Protein AF-A0A552D7N1-F1 (afdb_monomer)

pLDDT: mean 88.83, std 10.21, range [41.78, 97.69]

Structure (mmCIF, N/CA/C/O backbone):
data_AF-A0A552D7N1-F1
#
_entry.id   AF-A0A552D7N1-F1
#
loop_
_atom_site.group_PDB
_atom_site.id
_atom_site.type_sy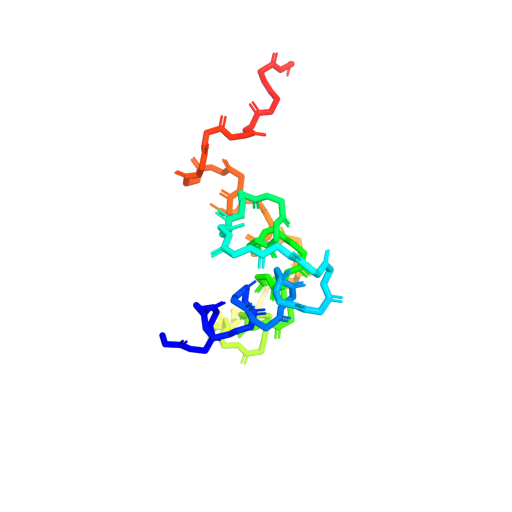mbol
_atom_site.label_atom_id
_atom_site.label_alt_id
_atom_site.label_comp_id
_atom_site.label_asym_id
_atom_site.label_entity_id
_atom_site.label_seq_id
_atom_site.pdbx_PDB_ins_code
_atom_site.Cartn_x
_atom_site.Cartn_y
_atom_site.Cartn_z
_atom_site.occupancy
_atom_site.B_iso_or_equiv
_atom_site.auth_seq_id
_atom_site.auth_comp_id
_atom_site.auth_asym_id
_atom_site.auth_atom_id
_atom_site.pdbx_PDB_model_num
ATOM 1 N N . ILE A 1 1 ? 2.912 -10.732 1.716 1.00 79.06 1 ILE A N 1
ATOM 2 C CA . ILE A 1 1 ? 3.303 -10.658 3.152 1.00 79.06 1 ILE A CA 1
ATOM 3 C C . ILE A 1 1 ? 3.773 -9.253 3.554 1.00 79.06 1 ILE A C 1
ATOM 5 O O . ILE A 1 1 ? 3.193 -8.707 4.483 1.00 79.06 1 ILE A O 1
ATOM 9 N N . VAL A 1 2 ? 4.757 -8.641 2.871 1.00 89.62 2 VAL A N 1
ATOM 10 C CA . VAL A 1 2 ? 5.311 -7.322 3.270 1.00 89.62 2 VAL A CA 1
ATOM 11 C C . VAL A 1 2 ? 4.292 -6.174 3.262 1.00 89.62 2 VAL A C 1
ATOM 13 O O . VAL A 1 2 ? 4.202 -5.457 4.250 1.00 89.62 2 VAL A O 1
ATOM 16 N N . THR A 1 3 ? 3.445 -6.072 2.234 1.00 92.31 3 THR A N 1
ATOM 17 C CA . THR A 1 3 ? 2.420 -5.018 2.125 1.00 92.31 3 THR A CA 1
ATOM 18 C C . THR A 1 3 ? 1.426 -5.041 3.287 1.00 92.31 3 THR A C 1
ATOM 20 O O . THR A 1 3 ? 1.100 -4.001 3.843 1.00 92.31 3 THR A O 1
ATOM 23 N N . ASN A 1 4 ? 0.992 -6.234 3.709 1.00 94.06 4 ASN A N 1
ATOM 24 C CA . ASN A 1 4 ? 0.052 -6.388 4.822 1.00 94.06 4 ASN A CA 1
ATOM 25 C C . ASN A 1 4 ? 0.670 -5.929 6.151 1.00 94.06 4 ASN A C 1
ATOM 27 O O . ASN A 1 4 ? 0.009 -5.293 6.962 1.00 94.06 4 ASN A O 1
ATOM 31 N N . ARG A 1 5 ? 1.956 -6.234 6.372 1.00 95.62 5 ARG A N 1
ATOM 32 C CA . ARG A 1 5 ? 2.672 -5.786 7.574 1.00 95.62 5 ARG A CA 1
ATOM 33 C C . ARG A 1 5 ? 2.865 -4.271 7.574 1.00 95.62 5 ARG A C 1
ATOM 35 O O . ARG A 1 5 ? 2.617 -3.651 8.597 1.00 95.62 5 ARG A O 1
ATOM 42 N N . ALA A 1 6 ? 3.239 -3.688 6.435 1.00 95.62 6 ALA A N 1
ATOM 43 C CA . ALA A 1 6 ? 3.401 -2.243 6.301 1.00 95.62 6 ALA A CA 1
ATOM 44 C C . ALA A 1 6 ? 2.079 -1.489 6.523 1.00 95.62 6 ALA A C 1
ATOM 46 O O . ALA A 1 6 ? 2.057 -0.519 7.271 1.00 95.62 6 ALA A O 1
ATOM 47 N N . ALA A 1 7 ? 0.971 -1.969 5.950 1.00 96.31 7 ALA A N 1
ATOM 48 C CA . ALA A 1 7 ? -0.339 -1.340 6.122 1.00 96.31 7 ALA A CA 1
ATOM 49 C C . ALA A 1 7 ? -0.831 -1.422 7.578 1.00 96.31 7 ALA A C 1
ATOM 51 O O . ALA A 1 7 ? -1.328 -0.439 8.119 1.00 96.31 7 ALA A O 1
ATOM 52 N N . LYS A 1 8 ? -0.626 -2.566 8.250 1.00 96.81 8 LYS A N 1
ATOM 53 C CA . LYS A 1 8 ? -0.919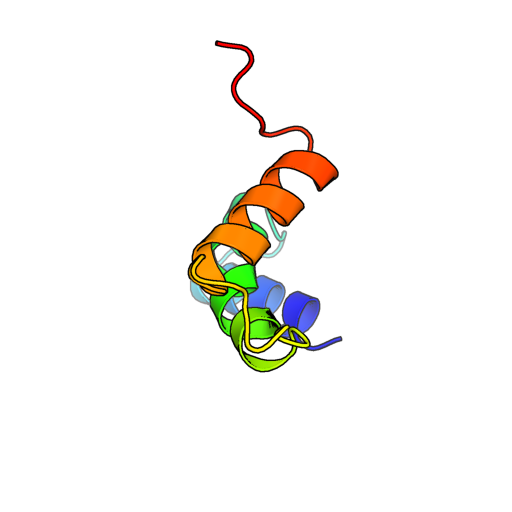 -2.711 9.686 1.00 96.81 8 LYS A CA 1
ATOM 54 C C . LYS A 1 8 ? -0.044 -1.811 10.555 1.00 96.81 8 LYS A C 1
ATOM 56 O O . LYS A 1 8 ? -0.550 -1.219 11.499 1.00 96.81 8 LYS A O 1
ATOM 61 N N . ALA A 1 9 ? 1.247 -1.704 10.240 1.00 96.94 9 ALA A N 1
ATOM 62 C CA . ALA A 1 9 ? 2.162 -0.823 10.958 1.00 96.94 9 ALA A CA 1
ATOM 63 C C . ALA A 1 9 ? 1.764 0.650 10.802 1.00 96.94 9 ALA A C 1
ATOM 65 O O . ALA A 1 9 ? 1.800 1.379 11.784 1.00 96.94 9 ALA A O 1
ATOM 66 N N . LEU A 1 10 ? 1.334 1.068 9.606 1.00 96.94 10 LEU A N 1
ATOM 67 C CA . LEU A 1 10 ? 0.840 2.423 9.366 1.00 96.94 10 LEU A CA 1
ATOM 68 C C . LEU A 1 10 ? -0.461 2.704 10.130 1.00 96.94 10 LEU A C 1
ATOM 70 O O . LEU A 1 10 ? -0.552 3.719 10.810 1.00 96.94 10 LEU A O 1
ATOM 74 N N . ALA A 1 11 ? -1.427 1.782 10.095 1.00 97.50 11 ALA A N 1
ATOM 75 C CA . ALA A 1 11 ? -2.659 1.926 10.868 1.00 97.50 11 ALA A CA 1
ATOM 76 C C . ALA A 1 11 ? -2.374 2.025 12.379 1.00 97.50 11 ALA A C 1
ATOM 78 O O . ALA A 1 11 ? -2.905 2.911 13.043 1.00 97.50 11 ALA A O 1
ATOM 79 N N . ALA A 1 12 ? -1.481 1.177 12.904 1.00 97.50 12 ALA A N 1
ATOM 80 C CA . ALA A 1 12 ? -1.075 1.209 14.308 1.00 97.50 12 ALA A CA 1
ATOM 81 C C . ALA A 1 12 ? -0.303 2.489 14.675 1.00 97.50 12 ALA A C 1
ATOM 83 O O . ALA A 1 12 ? -0.528 3.041 15.749 1.00 97.50 12 ALA A O 1
ATOM 84 N N . LEU A 1 13 ? 0.566 2.982 13.782 1.00 96.88 13 LEU A N 1
ATOM 85 C CA . LEU A 1 13 ? 1.269 4.259 13.942 1.00 96.88 13 LEU A CA 1
ATOM 86 C C . LEU A 1 13 ? 0.283 5.429 14.063 1.00 96.88 13 LEU A C 1
ATOM 88 O O . LEU A 1 13 ? 0.521 6.356 14.827 1.00 96.88 13 LEU A O 1
ATOM 92 N N . GLU A 1 14 ? -0.840 5.360 13.351 1.00 97.00 14 GLU A N 1
ATOM 93 C CA . GLU A 1 14 ? -1.918 6.353 13.403 1.00 97.00 14 GLU A CA 1
ATOM 94 C C . GLU A 1 14 ? -2.970 6.055 14.490 1.00 97.00 14 GLU A C 1
ATOM 96 O O . GLU A 1 14 ? -4.049 6.644 14.492 1.00 97.00 14 GLU A O 1
ATOM 101 N N . GLY A 1 15 ? -2.680 5.140 15.424 1.00 97.44 15 GLY A N 1
ATOM 102 C CA . GLY A 1 15 ? -3.552 4.820 16.560 1.00 97.44 15 GLY A CA 1
ATOM 103 C C . GLY A 1 15 ? -4.825 4.048 16.198 1.00 97.44 15 GLY A C 1
ATOM 104 O O . GLY A 1 15 ? -5.736 3.936 17.017 1.00 97.44 15 GLY A O 1
ATOM 105 N N . ARG A 1 16 ? -4.912 3.503 14.981 1.00 97.69 16 ARG A N 1
ATOM 106 C CA . ARG A 1 16 ? -6.060 2.731 14.492 1.00 97.69 16 ARG A CA 1
ATOM 107 C C . ARG A 1 16 ? -5.791 1.231 14.577 1.00 97.69 16 ARG A C 1
ATOM 109 O O . ARG A 1 16 ? -4.684 0.753 14.353 1.00 97.69 16 ARG A O 1
ATOM 116 N N . THR A 1 17 ? -6.843 0.459 14.838 1.00 97.00 17 THR A N 1
ATOM 117 C CA . THR A 1 17 ? -6.791 -1.017 14.876 1.00 97.00 17 THR A CA 1
ATOM 118 C C . THR A 1 17 ? -7.220 -1.668 13.562 1.00 97.00 17 THR A C 1
ATOM 120 O O . THR A 1 17 ? -6.960 -2.850 13.338 1.00 97.00 17 THR A O 1
ATOM 123 N N . THR A 1 18 ? -7.865 -0.899 12.682 1.00 96.81 18 THR A N 1
ATOM 124 C CA . THR A 1 18 ? -8.388 -1.369 11.398 1.00 96.81 18 THR A CA 1
ATOM 125 C C . THR A 1 18 ? -7.632 -0.704 10.256 1.00 96.81 18 THR A C 1
ATOM 127 O O . THR A 1 18 ? -7.526 0.522 10.193 1.00 96.81 18 THR A O 1
ATOM 130 N N . VAL A 1 19 ? -7.105 -1.535 9.356 1.00 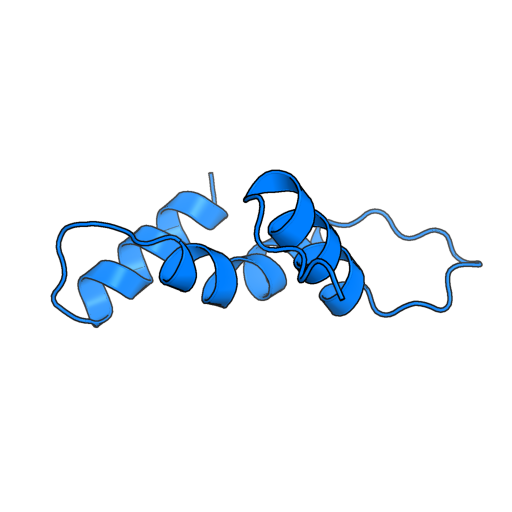96.88 19 VAL A N 1
ATOM 131 C CA . VAL A 1 19 ? -6.442 -1.092 8.126 1.00 96.88 19 VAL A CA 1
ATOM 132 C C . VAL A 1 19 ? -7.495 -0.620 7.132 1.00 96.88 19 VAL A C 1
ATOM 134 O O . VAL A 1 19 ? -8.487 -1.308 6.897 1.00 96.88 19 VAL A O 1
ATOM 137 N N . THR A 1 20 ? -7.249 0.532 6.522 1.00 96.12 20 THR A N 1
ATOM 138 C CA . THR A 1 20 ? -8.085 1.117 5.473 1.00 96.12 20 THR A CA 1
ATOM 139 C C . THR A 1 20 ? -7.440 0.944 4.098 1.00 96.12 20 THR A C 1
ATOM 141 O O . THR A 1 20 ? -6.255 0.632 3.972 1.00 96.12 20 THR A O 1
ATOM 144 N N .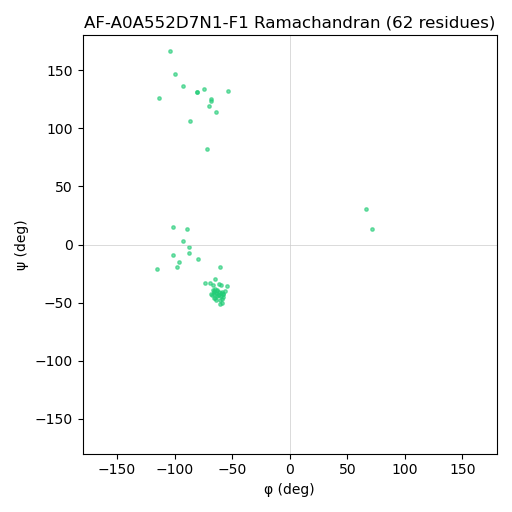 VAL A 1 21 ? -8.215 1.173 3.037 1.00 95.06 21 VAL A N 1
ATOM 145 C CA . VAL A 1 21 ? -7.690 1.161 1.662 1.00 95.06 21 VAL A CA 1
ATOM 146 C C . VAL A 1 21 ? -6.626 2.248 1.464 1.00 95.06 21 VAL A C 1
ATOM 148 O O . VAL A 1 21 ? -5.641 2.014 0.762 1.00 95.06 21 VAL A O 1
ATOM 151 N N . ASP A 1 22 ? -6.764 3.398 2.131 1.00 94.19 22 ASP A N 1
ATOM 152 C CA . ASP A 1 22 ? -5.775 4.477 2.059 1.00 94.19 22 ASP A CA 1
ATOM 153 C C . ASP A 1 22 ? -4.421 4.079 2.665 1.00 94.19 22 ASP A C 1
ATOM 155 O O . ASP A 1 22 ? -3.374 4.360 2.079 1.00 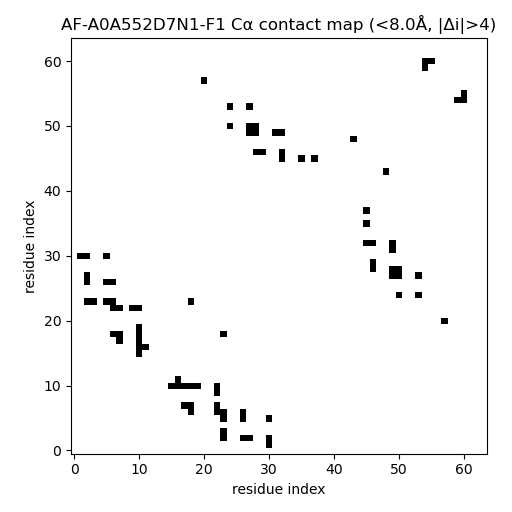94.19 22 ASP A O 1
ATOM 159 N N . ASP A 1 23 ? -4.426 3.321 3.766 1.00 95.88 23 ASP A N 1
ATOM 160 C CA . ASP A 1 23 ? -3.191 2.788 4.355 1.00 95.88 23 ASP A CA 1
ATOM 161 C C . ASP A 1 23 ? -2.424 1.928 3.356 1.00 95.88 23 ASP A C 1
ATOM 163 O O . ASP A 1 23 ? -1.208 2.057 3.192 1.00 95.88 23 ASP A O 1
ATOM 167 N N . ILE A 1 24 ? -3.148 1.049 2.658 1.00 95.00 24 ILE A N 1
ATOM 168 C CA . ILE A 1 24 ? -2.565 0.163 1.654 1.00 95.00 24 ILE A CA 1
ATOM 169 C C . ILE A 1 24 ? -2.025 1.004 0.494 1.00 95.00 24 ILE A C 1
ATOM 171 O O . ILE A 1 24 ? -0.878 0.805 0.090 1.00 95.00 24 ILE A O 1
ATOM 175 N N . ARG A 1 25 ? -2.798 1.983 0.010 1.00 94.12 25 ARG A N 1
ATOM 176 C CA . ARG A 1 25 ? -2.400 2.901 -1.068 1.00 94.12 25 ARG A CA 1
ATOM 177 C C . ARG A 1 25 ? -1.105 3.650 -0.747 1.00 94.12 25 ARG A C 1
ATOM 179 O O . ARG A 1 25 ? -0.251 3.798 -1.618 1.00 94.12 25 ARG A O 1
ATOM 186 N N . ARG A 1 26 ? -0.923 4.086 0.501 1.00 94.06 26 ARG A N 1
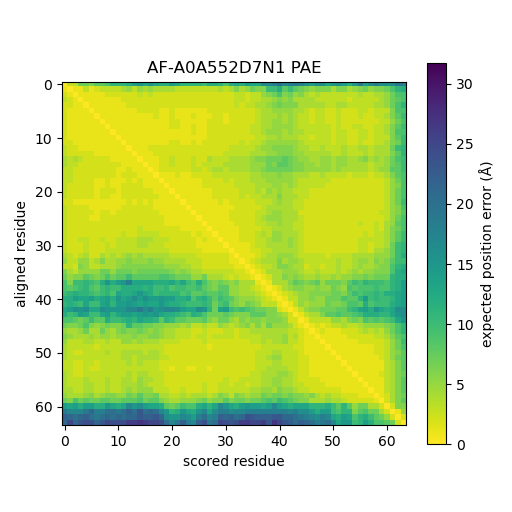ATOM 187 C CA . ARG A 1 26 ? 0.275 4.820 0.943 1.00 94.06 26 ARG A CA 1
ATOM 188 C C . ARG A 1 26 ? 1.530 3.949 0.977 1.00 94.06 26 ARG A C 1
ATOM 190 O O . ARG A 1 26 ? 2.617 4.437 0.676 1.00 94.06 26 ARG A O 1
ATOM 197 N N . VAL A 1 27 ? 1.405 2.658 1.292 1.00 95.44 27 VAL A N 1
ATOM 198 C CA . VAL A 1 27 ? 2.566 1.754 1.429 1.00 95.44 27 VAL A CA 1
ATOM 199 C C . VAL A 1 27 ? 2.853 0.903 0.187 1.00 95.44 27 VAL A C 1
ATOM 201 O O . VAL A 1 27 ? 3.964 0.382 0.047 1.00 95.44 27 VAL A O 1
ATOM 204 N N . ILE A 1 28 ? 1.885 0.736 -0.722 1.00 93.31 28 ILE A N 1
ATOM 205 C CA . ILE A 1 28 ? 1.967 -0.225 -1.835 1.00 93.31 28 ILE A CA 1
ATOM 206 C C . ILE A 1 28 ? 3.129 0.075 -2.789 1.00 93.31 28 ILE A C 1
ATOM 208 O O . ILE A 1 28 ? 3.854 -0.844 -3.175 1.00 93.31 28 ILE A O 1
ATOM 212 N N . VAL A 1 29 ? 3.368 1.352 -3.110 1.00 92.12 29 VAL A N 1
ATOM 213 C CA . VAL A 1 29 ? 4.456 1.772 -4.008 1.00 92.12 29 VAL A CA 1
ATOM 214 C C . VAL A 1 29 ? 5.815 1.440 -3.394 1.00 92.12 29 VAL A C 1
ATOM 216 O O . VAL A 1 29 ? 6.639 0.806 -4.050 1.00 92.12 29 VAL A O 1
ATOM 219 N N . LEU A 1 30 ? 6.030 1.772 -2.117 1.00 91.19 30 LEU A N 1
ATOM 220 C CA . LEU A 1 30 ? 7.267 1.443 -1.400 1.00 91.19 30 LEU A CA 1
ATOM 221 C C . LEU A 1 30 ? 7.514 -0.074 -1.366 1.00 91.19 30 LEU A C 1
ATOM 223 O O . LEU A 1 30 ? 8.635 -0.535 -1.585 1.00 91.19 30 LEU A O 1
ATOM 227 N N . CYS A 1 31 ? 6.454 -0.861 -1.157 1.00 92.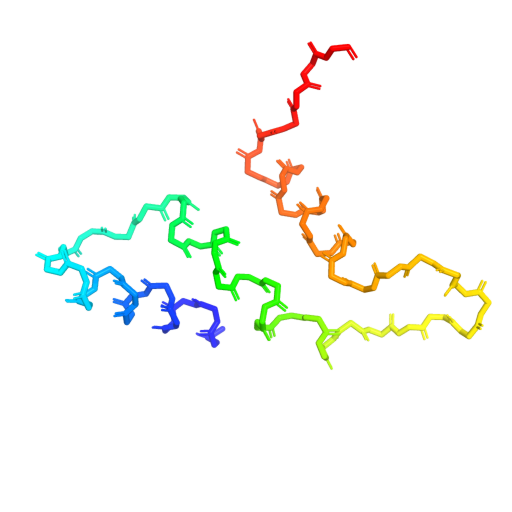62 31 CYS A N 1
ATOM 228 C CA . CYS A 1 31 ? 6.538 -2.316 -1.050 1.00 92.62 31 CYS A CA 1
ATOM 229 C C . CYS A 1 31 ? 6.786 -3.031 -2.386 1.00 92.62 31 CYS A C 1
ATOM 231 O O . CYS A 1 31 ? 7.407 -4.095 -2.385 1.00 92.62 31 CYS A O 1
ATOM 233 N N . LEU A 1 32 ? 6.272 -2.506 -3.504 1.00 90.50 32 LEU A N 1
ATOM 234 C CA . LEU A 1 32 ? 6.228 -3.235 -4.778 1.00 90.50 32 LEU A CA 1
ATOM 235 C C . LEU A 1 32 ? 7.084 -2.630 -5.892 1.00 90.50 32 LEU A C 1
ATOM 237 O O . LEU A 1 32 ? 7.465 -3.367 -6.800 1.00 90.50 32 LEU A O 1
ATOM 241 N N . ARG A 1 33 ? 7.456 -1.342 -5.830 1.00 88.12 33 ARG A N 1
ATOM 242 C CA . ARG A 1 33 ? 8.235 -0.675 -6.895 1.00 88.12 33 ARG A CA 1
ATOM 243 C C . ARG A 1 33 ? 9.539 -1.407 -7.224 1.00 88.12 33 ARG A C 1
ATOM 245 O O . ARG A 1 33 ? 9.929 -1.469 -8.384 1.00 88.12 33 ARG A O 1
ATOM 252 N N . HIS A 1 34 ? 10.185 -1.981 -6.211 1.00 88.31 34 HIS A N 1
ATOM 253 C CA . HIS A 1 34 ? 11.436 -2.738 -6.334 1.00 88.31 34 HIS A CA 1
ATOM 254 C C . HIS A 1 34 ? 11.235 -4.233 -6.643 1.00 88.31 34 HIS A C 1
ATOM 256 O O . HIS A 1 34 ? 12.203 -4.946 -6.877 1.00 88.31 34 HIS A O 1
ATOM 262 N N . ARG A 1 35 ? 9.991 -4.723 -6.617 1.00 88.12 35 ARG A N 1
ATOM 263 C CA . ARG A 1 35 ? 9.629 -6.124 -6.900 1.00 88.12 35 ARG A CA 1
ATOM 264 C C . ARG A 1 35 ? 9.064 -6.313 -8.304 1.00 88.12 35 ARG A C 1
ATOM 266 O O . ARG A 1 35 ? 8.847 -7.443 -8.728 1.00 88.12 35 ARG A O 1
ATOM 273 N N . LEU A 1 36 ? 8.801 -5.212 -9.002 1.00 84.94 36 LEU A N 1
ATOM 274 C CA . LEU A 1 36 ? 8.376 -5.220 -10.391 1.00 84.94 36 LEU A CA 1
ATOM 275 C C . LEU A 1 36 ? 9.517 -5.696 -11.282 1.00 84.94 36 LEU A C 1
ATOM 277 O O . LEU A 1 36 ? 10.605 -5.117 -11.288 1.00 84.94 36 LEU A O 1
ATOM 281 N N . ARG A 1 37 ? 9.232 -6.726 -12.076 1.00 85.00 37 ARG A N 1
ATOM 282 C CA . ARG A 1 37 ? 10.077 -7.090 -13.206 1.00 85.00 37 ARG A CA 1
ATOM 283 C C . ARG A 1 37 ? 9.915 -5.998 -14.259 1.00 85.00 37 ARG A C 1
ATOM 285 O O . ARG A 1 37 ? 8.799 -5.753 -14.704 1.00 85.00 37 ARG A O 1
ATOM 292 N N . LYS A 1 38 ? 11.008 -5.318 -14.593 1.00 77.56 38 LYS A N 1
ATOM 293 C CA . LYS A 1 38 ? 11.013 -4.260 -15.607 1.00 77.56 38 LYS A CA 1
ATOM 294 C C . LYS A 1 38 ? 11.379 -4.858 -16.956 1.00 77.56 38 LYS A C 1
ATOM 296 O O . LYS A 1 38 ? 12.313 -5.657 -17.026 1.00 77.56 38 LYS A O 1
ATOM 301 N N . ASP A 1 39 ? 10.662 -4.454 -17.994 1.00 80.69 39 ASP A N 1
ATOM 302 C CA . ASP A 1 39 ? 11.131 -4.612 -19.366 1.00 80.69 39 ASP A CA 1
ATOM 303 C C . ASP A 1 39 ? 12.115 -3.457 -19.665 1.00 80.69 39 ASP A C 1
ATOM 305 O O . ASP A 1 39 ? 11.816 -2.309 -19.323 1.00 80.69 39 ASP A O 1
ATOM 309 N N . PRO A 1 40 ? 13.312 -3.723 -20.219 1.00 77.88 40 PRO A N 1
ATOM 310 C CA . PRO A 1 40 ? 14.300 -2.683 -20.516 1.00 77.88 40 PRO A CA 1
ATOM 311 C C . PRO A 1 40 ? 13.813 -1.612 -21.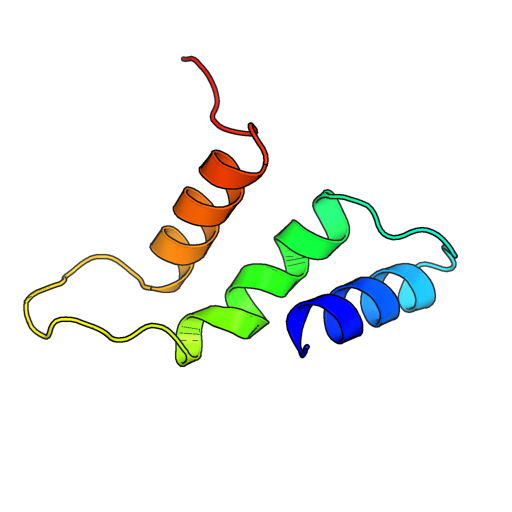507 1.00 77.88 40 PRO A C 1
ATOM 313 O O . PRO A 1 40 ? 14.376 -0.521 -21.523 1.00 77.88 40 PRO A O 1
ATOM 316 N N . LEU A 1 41 ? 12.774 -1.885 -22.302 1.00 85.19 41 LEU A N 1
ATOM 317 C CA . LEU A 1 41 ? 12.163 -0.920 -23.226 1.00 85.19 41 LEU A CA 1
ATOM 318 C C . LEU A 1 41 ? 11.068 -0.067 -22.569 1.00 85.19 41 LEU A C 1
ATOM 320 O O . LEU A 1 41 ? 10.477 0.809 -23.202 1.00 85.19 41 LEU A O 1
ATOM 324 N N . GLU A 1 42 ? 10.767 -0.314 -21.298 1.00 78.00 42 GLU A N 1
ATOM 325 C CA . GLU A 1 42 ? 9.654 0.311 -20.605 1.00 78.00 42 GLU A CA 1
ATOM 326 C C . GLU A 1 42 ? 10.058 1.660 -19.989 1.00 78.00 42 GLU A C 1
ATOM 328 O O . GLU A 1 42 ? 10.731 1.727 -18.961 1.00 78.00 42 GLU A O 1
ATOM 333 N N . SER A 1 43 ? 9.599 2.759 -20.591 1.00 74.50 43 SER A N 1
ATOM 334 C CA . SER A 1 43 ? 9.914 4.134 -20.160 1.00 74.50 43 SER A CA 1
ATOM 335 C C . SER A 1 43 ? 9.091 4.635 -18.964 1.00 74.50 43 SER A C 1
ATOM 337 O O . SER A 1 43 ? 9.407 5.664 -18.369 1.00 74.50 43 SER A O 1
ATOM 339 N N . ILE A 1 44 ? 8.024 3.921 -18.595 1.00 78.25 44 ILE A N 1
ATOM 340 C CA . ILE A 1 44 ? 7.080 4.343 -17.550 1.00 78.25 44 ILE A CA 1
ATOM 341 C C . ILE A 1 44 ? 7.639 4.039 -16.155 1.00 78.25 44 ILE A C 1
ATOM 343 O O . ILE A 1 44 ? 7.993 2.889 -15.860 1.00 78.25 44 ILE A O 1
ATOM 347 N N . ASP A 1 45 ? 7.594 5.034 -15.260 1.00 83.38 45 ASP A N 1
ATOM 348 C CA . ASP A 1 45 ? 8.006 4.877 -13.864 1.00 83.38 45 ASP A CA 1
ATOM 349 C C . ASP A 1 45 ? 7.295 3.701 -13.176 1.00 83.38 45 ASP A C 1
ATOM 351 O O . ASP A 1 45 ? 6.075 3.524 -13.221 1.00 83.38 45 ASP A O 1
ATOM 355 N N . SER A 1 46 ? 8.088 2.885 -12.488 1.00 83.88 46 SER A N 1
ATOM 356 C CA . SER A 1 46 ? 7.609 1.685 -11.813 1.00 83.88 46 SER A CA 1
ATOM 357 C C . SER A 1 46 ? 6.636 2.014 -10.675 1.00 83.88 46 SER A C 1
ATOM 359 O O . SER A 1 46 ? 5.744 1.218 -10.407 1.00 83.88 46 SER A O 1
ATOM 361 N N . GLY A 1 47 ? 6.765 3.175 -10.020 1.00 85.81 47 GLY A N 1
ATOM 362 C CA . GLY A 1 47 ? 5.841 3.599 -8.967 1.00 85.81 47 GLY A CA 1
ATOM 363 C C . GLY A 1 47 ? 4.455 3.924 -9.517 1.00 85.81 47 GLY A C 1
ATOM 364 O O . GLY A 1 47 ? 3.456 3.456 -8.970 1.00 85.81 47 GLY A O 1
ATOM 365 N N . TYR A 1 48 ? 4.402 4.622 -10.654 1.00 87.69 48 TYR A N 1
ATOM 366 C CA . TYR A 1 48 ? 3.151 4.893 -11.362 1.00 87.69 48 TYR A CA 1
ATOM 367 C C . TYR A 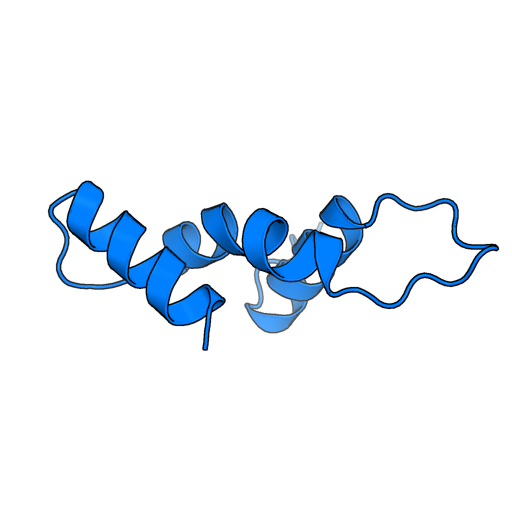1 48 ? 2.412 3.603 -11.754 1.00 87.69 48 TYR A C 1
ATOM 369 O O . TYR A 1 48 ? 1.205 3.493 -11.538 1.00 87.69 48 TYR A O 1
ATOM 377 N N . LYS A 1 49 ? 3.124 2.579 -12.245 1.00 88.75 49 LYS A N 1
ATOM 378 C CA . LYS A 1 49 ? 2.503 1.281 -12.575 1.00 88.75 49 LYS A CA 1
ATOM 379 C C . LYS A 1 49 ? 1.890 0.582 -11.374 1.00 88.75 49 LYS A C 1
ATOM 381 O O . LYS A 1 49 ? 0.785 0.055 -11.490 1.00 88.75 49 LYS A O 1
ATOM 386 N N . VAL A 1 50 ? 2.588 0.581 -10.235 1.00 91.19 50 VAL A N 1
ATOM 387 C CA . VAL A 1 50 ? 2.036 0.016 -8.997 1.00 91.19 50 VAL A CA 1
ATOM 388 C C . VAL A 1 50 ? 0.746 0.736 -8.630 1.00 91.19 50 VAL A C 1
ATOM 390 O O . VAL A 1 50 ? -0.243 0.074 -8.332 1.00 91.19 50 VAL A O 1
ATOM 393 N N . LEU A 1 51 ? 0.743 2.071 -8.664 1.00 91.19 51 LEU A N 1
ATOM 394 C CA . LEU A 1 51 ? -0.421 2.857 -8.268 1.00 91.19 51 LEU A CA 1
ATOM 395 C C . LEU A 1 51 ? -1.607 2.642 -9.217 1.00 91.19 51 LEU A C 1
ATOM 397 O O . LEU A 1 51 ? -2.722 2.428 -8.753 1.00 91.19 51 LEU A O 1
ATOM 401 N N . LYS A 1 52 ? -1.367 2.608 -10.532 1.00 90.75 52 LYS A N 1
ATOM 402 C CA . LYS A 1 52 ? -2.404 2.310 -11.529 1.00 90.75 52 LYS A CA 1
ATOM 403 C C . LYS A 1 52 ? -3.005 0.918 -11.319 1.00 90.75 52 LYS A C 1
ATOM 405 O O . LYS A 1 52 ? -4.221 0.773 -11.272 1.00 90.75 52 LYS A O 1
ATOM 410 N N . ALA A 1 53 ? -2.162 -0.101 -11.147 1.00 91.44 53 ALA A N 1
ATOM 411 C CA . ALA A 1 53 ? -2.626 -1.461 -10.883 1.00 91.44 53 ALA A CA 1
ATOM 412 C C . ALA A 1 53 ? -3.391 -1.562 -9.553 1.00 91.44 53 ALA A C 1
ATOM 414 O O . ALA A 1 53 ? -4.403 -2.254 -9.479 1.00 91.44 53 ALA A O 1
ATOM 415 N N . PHE A 1 54 ? -2.931 -0.854 -8.519 1.00 92.62 54 PHE A N 1
ATOM 416 C CA . PHE A 1 54 ? -3.626 -0.761 -7.240 1.00 92.62 54 PHE A CA 1
ATOM 417 C C . PHE A 1 54 ? -5.021 -0.149 -7.413 1.00 92.62 54 PHE A C 1
ATOM 419 O O . PHE A 1 54 ? -5.997 -0.769 -6.999 1.00 92.62 54 PHE A O 1
ATOM 426 N N . ASN A 1 55 ? -5.132 1.004 -8.079 1.00 92.69 55 ASN A N 1
ATOM 427 C CA . ASN A 1 55 ? -6.419 1.659 -8.307 1.00 92.69 55 ASN A CA 1
ATOM 428 C C . ASN A 1 55 ? -7.385 0.744 -9.066 1.00 92.69 55 ASN A C 1
ATOM 430 O O . ASN A 1 55 ? -8.531 0.605 -8.652 1.00 92.69 55 ASN A O 1
ATOM 434 N N . ARG A 1 56 ? -6.906 0.036 -10.095 1.00 92.56 56 ARG A N 1
ATOM 435 C CA . ARG A 1 56 ? -7.705 -0.949 -10.833 1.00 92.56 56 ARG A CA 1
ATOM 436 C C . ARG A 1 56 ? -8.249 -2.067 -9.948 1.00 92.56 56 ARG A C 1
ATOM 438 O O . ARG A 1 56 ? -9.432 -2.379 -9.997 1.00 92.56 56 ARG A O 1
ATOM 445 N N . VAL A 1 57 ? -7.381 -2.693 -9.152 1.00 92.94 57 VAL A N 1
ATOM 446 C CA . VAL A 1 57 ? -7.743 -3.843 -8.302 1.00 92.94 57 VAL A CA 1
ATOM 447 C C . VAL A 1 57 ? -8.708 -3.439 -7.189 1.00 92.94 57 VAL A C 1
ATOM 449 O O . VAL A 1 57 ? -9.579 -4.224 -6.825 1.00 92.94 57 VAL A O 1
ATOM 452 N N . PHE A 1 58 ? -8.564 -2.225 -6.658 1.00 90.81 58 PHE A N 1
ATOM 453 C CA . PHE A 1 58 ? -9.409 -1.702 -5.586 1.00 90.81 58 PHE A CA 1
ATOM 454 C C . PHE A 1 58 ? -10.624 -0.901 -6.090 1.00 90.81 58 PHE A C 1
ATOM 456 O O . PHE A 1 58 ? -11.369 -0.378 -5.267 1.00 90.81 58 PHE A O 1
ATOM 463 N N . GLY A 1 59 ? -10.844 -0.808 -7.409 1.00 91.00 59 GLY A N 1
ATOM 464 C CA . GLY A 1 59 ? -11.984 -0.086 -7.990 1.00 91.00 59 GLY A CA 1
ATOM 465 C C . GLY A 1 59 ? -11.951 1.430 -7.759 1.00 91.00 59 GLY A C 1
ATOM 466 O O . GLY A 1 59 ? -13.000 2.051 -7.642 1.00 91.00 59 GLY A O 1
ATOM 467 N N . LEU A 1 60 ? -10.755 2.014 -7.660 1.00 87.06 60 LEU A N 1
ATOM 468 C CA . LEU A 1 60 ? -10.510 3.444 -7.418 1.00 87.06 60 LEU A CA 1
ATOM 469 C C . LEU A 1 60 ? -10.136 4.208 -8.698 1.00 87.06 60 LEU A C 1
ATOM 471 O O . LEU A 1 60 ? -9.554 5.289 -8.625 1.00 87.06 60 LEU A O 1
ATOM 475 N N . GLU A 1 61 ? -10.360 3.620 -9.872 1.00 78.69 61 GLU A N 1
ATOM 476 C CA . GLU A 1 61 ? -10.177 4.336 -11.134 1.00 78.69 61 GLU A CA 1
ATOM 477 C C . GLU A 1 61 ? -11.259 5.423 -11.231 1.00 78.69 61 GLU A C 1
ATOM 479 O O . GLU A 1 61 ? -12.448 5.127 -11.110 1.00 78.69 61 GLU A O 1
ATOM 484 N N . GLU A 1 62 ? -10.859 6.689 -11.393 1.00 65.25 62 GLU A N 1
ATOM 485 C CA . GLU A 1 62 ? -11.808 7.749 -11.732 1.00 65.25 62 GLU A CA 1
ATOM 486 C C . GLU A 1 62 ? -12.393 7.434 -13.111 1.00 65.25 62 GLU A C 1
ATOM 488 O O . GLU A 1 62 ? -11.678 7.430 -14.114 1.00 65.25 62 GLU A O 1
ATOM 493 N N . ASN A 1 63 ? -13.694 7.148 -13.148 1.00 51.69 63 ASN A N 1
ATOM 494 C CA . ASN A 1 63 ? -14.474 7.147 -14.378 1.00 51.69 63 ASN A CA 1
ATOM 495 C C . ASN A 1 63 ? -14.660 8.611 -14.812 1.00 51.69 63 ASN A C 1
ATOM 497 O O . ASN A 1 63 ? -15.687 9.209 -14.492 1.00 51.69 63 ASN A O 1
ATOM 501 N N . SER A 1 64 ? -13.658 9.185 -15.478 1.00 41.78 64 SER A N 1
ATOM 502 C CA . SER A 1 64 ? -13.719 10.522 -16.086 1.00 41.78 64 SER A CA 1
ATOM 503 C C . SER A 1 64 ? -13.413 10.442 -17.574 1.00 41.78 64 SER A C 1
ATOM 505 O O . SER A 1 64 ? -12.380 9.826 -17.924 1.00 41.78 64 SER A O 1
#

Sequence (64 aa):
IVTNRAAKALAALEGRTTVTVDDIRRVIVLCLRHRLRKDPLESIDSGYKVLKAFNRVFGLEENS

Nearest PDB structures (foldseek):
  6l8d-assembly1_C  TM=9.737E-01  e=2.063E-06  Synechocystis sp. PCC 6803 substr. Kazusa
  6l8d-assembly1_D  TM=9.629E-01  e=2.337E-06  Synechocystis sp. PCC 6803 substr. Kazusa
  6l8d-assembly1_B  TM=9.580E-01  e=2.196E-06  Synechocystis sp. PCC 6803 substr. Kazusa
  6l8d-assembly1_E  TM=9.602E-01  e=2.488E-06  Synechocystis sp. PCC 6803 substr. Kazusa
  6l8d-assembly1_F  TM=9.490E-01  e=2.648E-06  Synechocystis sp. PCC 6803 substr. Kazusa

Organism: NCBI:txid2486256

Mean predicted aligned error: 4.77 Å

Secondary structure (DSSP, 8-state):
-HHHHHHHHHHHHTT-SS--HHHHHHHHHHHHTTTSPPPTT--S-HHHHHHHHHHHHTT-----

Radius of gyration: 13.27 Å; Cα contacts (8 Å, |Δi|>4): 45; chains: 1; bounding box: 29×21×40 Å

InterPro domains:
  IPR041628 ChlI/MoxR, AAA lid domain [PF17863] (2-44)
  IPR045006 Magnesium-chelatase subunit ChlI-like [PTHR32039] (1-59)

Foldseek 3Di:
DVLVVQQCVQCVVVVHRDGDLVSSLVCQLVVPLVVDDDDPVDPDRSSVVSNVVSCVVVVVDPPD

Solvent-accessible surface area (backbone atoms only — not comparable to full-atom values): 3927 Å² total; per-residue (Å²): 115,68,54,63,52,48,16,46,49,50,22,48,74,69,76,36,93,64,72,50,73,65,42,41,63,71,38,43,37,79,62,40,40,85,70,57,86,76,59,94,86,59,85,69,59,53,48,60,53,48,50,54,53,48,27,59,76,70,69,62,62,79,91,121